Protein AF-A0A0R2CI98-F1 (afdb_monomer_lite)

Radius of gyration: 10.92 Å; chains: 1; bounding box: 21×21×26 Å

Organism: NCBI:txid1423745

pLDDT: mean 95.63, std 2.67, range [86.5, 98.31]

Foldseek 3Di:
DCVQLCLVPNQALQDDPPQAGGSNRHGPVLQVPPSDPVSVVVSVQVCCCVPQVGPVSLVVVVVVDVHD

Secondary structure (DSSP, 8-state):
-HHHHHHHHTT-TT-B-SSEETTTTEEHHHHTT---HHHHHHHHHHHHHHHHSSHHHHHHHHHHSS--

Sequence (68 aa):
MDSIARVESGGSYTARNGQYIGKYQLSASYLNGDYSPANQERVARQYAISRYGSVQNAVNFRASHSYW

Structure (mmCIF, N/CA/C/O backbone):
data_AF-A0A0R2CI98-F1
#
_entry.id   AF-A0A0R2CI98-F1
#
loop_
_atom_site.group_PDB
_atom_site.id
_atom_site.type_symbol
_atom_site.label_atom_id
_atom_site.label_alt_id
_atom_site.label_comp_id
_atom_site.label_asym_id
_atom_site.label_entity_id
_atom_site.label_seq_id
_atom_site.pdbx_PDB_ins_code
_atom_site.Cartn_x
_atom_site.Cartn_y
_atom_site.Cartn_z
_atom_site.occupancy
_atom_site.B_iso_or_equiv
_atom_site.auth_seq_id
_atom_site.auth_comp_id
_atom_site.auth_asym_id
_atom_site.auth_atom_id
_atom_site.pdbx_PDB_model_num
ATOM 1 N N . MET A 1 1 ? -2.073 0.685 -10.074 1.00 86.50 1 MET A N 1
ATOM 2 C CA . MET A 1 1 ? -2.090 -0.039 -8.784 1.00 86.50 1 MET A CA 1
ATOM 3 C C . MET A 1 1 ? -2.862 -1.354 -8.865 1.00 86.50 1 MET A C 1
ATOM 5 O O . MET A 1 1 ? -2.516 -2.276 -8.144 1.00 86.50 1 MET A O 1
ATOM 9 N N . ASP A 1 2 ? -3.837 -1.505 -9.768 1.00 88.62 2 ASP A N 1
ATOM 10 C CA . ASP A 1 2 ? -4.637 -2.740 -9.849 1.00 88.62 2 ASP A CA 1
ATOM 11 C C . ASP A 1 2 ? -3.843 -4.022 -10.130 1.00 88.62 2 ASP A C 1
ATOM 13 O O . ASP A 1 2 ? -4.200 -5.074 -9.611 1.00 88.62 2 ASP A O 1
ATOM 17 N N . SER A 1 3 ? -2.760 -3.964 -10.914 1.00 91.88 3 SER A N 1
ATOM 18 C CA . SER A 1 3 ? -1.865 -5.116 -11.111 1.00 91.88 3 SER A CA 1
ATOM 19 C C . SER A 1 3 ? -1.189 -5.543 -9.808 1.00 91.88 3 SER A C 1
ATOM 21 O O . SER A 1 3 ? -1.167 -6.729 -9.502 1.00 91.88 3 SER A O 1
ATOM 23 N N . ILE A 1 4 ? -0.723 -4.580 -9.007 1.00 93.81 4 ILE A N 1
ATOM 24 C CA . ILE A 1 4 ? -0.170 -4.833 -7.673 1.00 93.81 4 ILE A CA 1
ATOM 25 C C . ILE A 1 4 ? -1.237 -5.497 -6.797 1.00 93.81 4 ILE A C 1
ATOM 27 O O . ILE A 1 4 ? -1.011 -6.591 -6.290 1.00 93.81 4 ILE A O 1
ATOM 31 N N . ALA A 1 5 ? -2.420 -4.887 -6.685 1.00 94.62 5 ALA A N 1
ATOM 32 C CA . ALA A 1 5 ? -3.509 -5.389 -5.848 1.00 94.62 5 ALA A CA 1
ATOM 33 C C . ALA A 1 5 ? -3.979 -6.801 -6.230 1.00 94.62 5 ALA A C 1
ATOM 35 O O . ALA A 1 5 ? -4.259 -7.618 -5.353 1.00 94.62 5 ALA A O 1
ATOM 36 N N . ARG A 1 6 ? -4.064 -7.098 -7.535 1.00 92.81 6 ARG A N 1
ATOM 37 C CA . ARG A 1 6 ? -4.453 -8.424 -8.029 1.00 92.81 6 ARG A CA 1
ATOM 38 C C . ARG A 1 6 ? -3.502 -9.512 -7.543 1.00 92.81 6 ARG A C 1
ATOM 40 O O . ARG A 1 6 ? -3.980 -10.556 -7.119 1.00 92.81 6 ARG A O 1
ATOM 47 N N . VAL A 1 7 ? -2.194 -9.261 -7.568 1.00 92.31 7 VAL A N 1
ATOM 48 C CA . VAL A 1 7 ? -1.206 -10.256 -7.128 1.00 92.31 7 VAL A CA 1
ATOM 49 C C . VAL A 1 7 ? -1.072 -10.283 -5.599 1.00 92.31 7 VAL A C 1
ATOM 51 O O . VAL A 1 7 ? -0.912 -11.354 -5.032 1.00 92.31 7 VAL A O 1
ATOM 54 N N . GLU A 1 8 ? -1.179 -9.137 -4.916 1.00 92.31 8 GLU A N 1
ATOM 55 C CA . GLU A 1 8 ? -1.085 -9.064 -3.445 1.00 92.31 8 GLU A CA 1
ATOM 56 C C . GLU A 1 8 ? -2.267 -9.727 -2.719 1.00 92.31 8 GLU A C 1
ATOM 58 O O . GLU A 1 8 ? -2.097 -10.342 -1.671 1.00 92.31 8 GLU A O 1
ATOM 63 N N . SER A 1 9 ? -3.490 -9.563 -3.230 1.00 95.50 9 SER A N 1
ATOM 64 C CA . SER A 1 9 ? -4.699 -9.938 -2.478 1.00 95.50 9 SER A CA 1
ATOM 65 C C . SER A 1 9 ? -5.893 -10.346 -3.342 1.00 95.50 9 SER A C 1
ATOM 67 O O . SER A 1 9 ? -7.004 -10.488 -2.827 1.00 95.50 9 SER A O 1
ATOM 69 N N . GLY A 1 10 ? -5.727 -10.428 -4.666 1.00 94.69 10 GLY A N 1
ATOM 70 C CA . GLY A 1 10 ? -6.857 -10.528 -5.593 1.00 94.69 10 GLY A CA 1
ATOM 71 C C . GLY A 1 10 ? -7.734 -9.268 -5.639 1.00 94.69 10 GLY A C 1
ATOM 72 O O . GLY A 1 10 ? -8.809 -9.296 -6.228 1.00 94.69 10 GLY A O 1
ATOM 73 N N . GLY A 1 11 ? -7.300 -8.157 -5.031 1.00 95.25 11 GLY A N 1
ATOM 74 C CA . GLY A 1 11 ? -8.083 -6.925 -4.925 1.00 95.25 11 GLY A CA 1
ATOM 75 C C . GLY A 1 11 ? -8.920 -6.793 -3.645 1.00 95.25 11 GLY A C 1
ATOM 76 O O . GLY A 1 11 ? -9.698 -5.845 -3.536 1.00 95.25 11 GLY A O 1
ATOM 77 N N . SER A 1 12 ? -8.784 -7.705 -2.678 1.00 97.12 12 SER A N 1
ATOM 78 C CA . SER A 1 12 ? -9.617 -7.720 -1.470 1.00 97.12 12 SER A CA 1
ATOM 79 C C . SER A 1 12 ? -9.141 -6.731 -0.400 1.00 97.12 12 SER A C 1
ATOM 81 O O . SER A 1 12 ? -8.076 -6.893 0.194 1.00 97.12 12 SER A O 1
ATOM 83 N N . TYR A 1 13 ? -9.983 -5.751 -0.058 1.00 97.25 13 TYR A N 1
ATOM 84 C CA . TYR A 1 13 ? -9.731 -4.826 1.058 1.00 97.25 13 TYR A CA 1
ATOM 85 C C . TYR A 1 13 ? -9.749 -5.493 2.438 1.00 97.25 13 TYR A C 1
ATOM 87 O O . TYR A 1 13 ? -9.267 -4.901 3.405 1.00 97.25 13 TYR A O 1
ATOM 95 N N . THR A 1 14 ? -10.293 -6.706 2.543 1.00 96.19 14 THR A N 1
ATOM 96 C CA . THR A 1 14 ? -10.407 -7.447 3.804 1.00 96.19 14 THR A CA 1
ATOM 97 C C . THR A 1 14 ? -9.355 -8.543 3.953 1.00 96.19 14 THR A C 1
ATOM 99 O O . THR A 1 14 ? -9.319 -9.188 4.998 1.00 96.19 14 THR A O 1
ATOM 102 N N . ALA A 1 15 ? -8.474 -8.739 2.963 1.00 96.81 15 ALA A N 1
ATOM 103 C CA . ALA A 1 15 ? -7.391 -9.717 3.040 1.00 96.81 15 ALA A CA 1
ATOM 104 C C . ALA A 1 15 ? -6.494 -9.481 4.268 1.00 96.81 15 ALA A C 1
ATOM 106 O O . ALA A 1 15 ? -6.166 -8.343 4.611 1.00 96.81 15 ALA A O 1
ATOM 107 N N . ARG A 1 16 ? -6.083 -10.563 4.934 1.00 94.44 16 ARG A N 1
ATOM 108 C CA . ARG A 1 16 ? -5.185 -10.542 6.095 1.00 94.44 16 ARG A CA 1
ATOM 109 C C . ARG A 1 16 ? -4.273 -11.760 6.033 1.00 94.44 16 ARG A C 1
ATOM 111 O O . ARG A 1 16 ? -4.767 -12.870 5.876 1.00 94.44 16 ARG A O 1
ATOM 118 N N . ASN A 1 17 ? -2.974 -11.559 6.223 1.00 91.31 17 ASN A N 1
ATOM 119 C CA . ASN A 1 17 ? -2.001 -12.648 6.384 1.00 91.31 17 ASN A CA 1
ATOM 120 C C . ASN A 1 17 ? -1.208 -12.516 7.702 1.00 91.31 17 ASN A C 1
ATOM 122 O O . ASN A 1 17 ? -0.050 -12.910 7.799 1.00 91.31 17 ASN A O 1
ATOM 126 N N . GLY A 1 18 ? -1.835 -11.918 8.721 1.00 87.06 18 GLY A N 1
ATOM 127 C CA . GLY A 1 18 ? -1.238 -11.646 10.031 1.00 87.06 18 GLY A CA 1
ATOM 128 C C . GLY A 1 18 ? -0.412 -10.360 10.054 1.00 87.06 18 GLY A C 1
ATOM 129 O O . GLY A 1 18 ? -0.709 -9.463 10.839 1.00 87.06 18 GLY A O 1
ATOM 130 N N . GLN A 1 19 ? 0.577 -10.240 9.168 1.00 90.31 19 GLN A N 1
ATOM 131 C CA . GLN A 1 19 ? 1.479 -9.083 9.120 1.00 90.31 19 GLN A CA 1
ATOM 132 C C . GLN A 1 19 ? 0.943 -7.938 8.249 1.00 90.31 19 GLN A C 1
ATOM 134 O O . GLN A 1 19 ? 1.123 -6.761 8.573 1.00 90.31 19 GLN 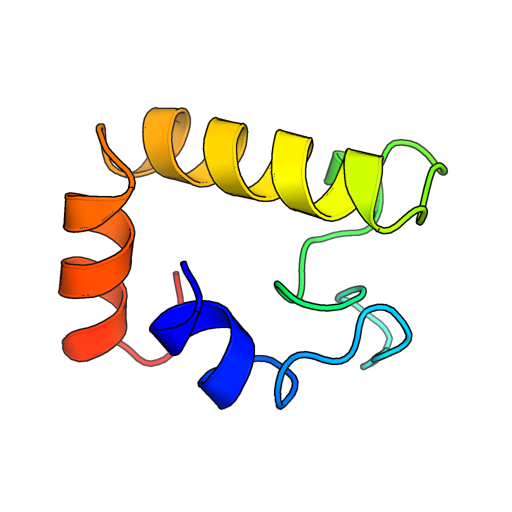A O 1
ATOM 139 N N . TYR A 1 20 ? 0.281 -8.283 7.149 1.00 96.25 20 TYR A N 1
ATOM 140 C CA . TYR A 1 20 ? -0.145 -7.345 6.125 1.00 96.25 20 TYR A CA 1
ATOM 141 C C . TYR A 1 20 ? -1.666 -7.301 5.985 1.00 96.25 20 TYR A C 1
ATOM 143 O O . TYR A 1 20 ? -2.393 -8.266 6.259 1.00 96.25 20 TYR A O 1
ATOM 151 N N . ILE A 1 21 ? -2.152 -6.126 5.587 1.00 96.25 21 ILE A N 1
ATOM 152 C CA . ILE A 1 21 ? -3.566 -5.780 5.591 1.00 96.25 21 ILE A CA 1
ATOM 153 C C . ILE A 1 21 ? -4.020 -5.321 4.209 1.00 96.25 21 ILE A C 1
ATOM 155 O O . ILE A 1 21 ? -3.448 -4.416 3.597 1.00 96.25 21 ILE A O 1
ATOM 159 N N . GLY A 1 22 ? -5.137 -5.906 3.794 1.00 96.88 22 GLY A N 1
ATOM 160 C CA . GLY A 1 22 ? -6.026 -5.401 2.769 1.00 96.88 22 GLY A CA 1
ATOM 161 C C . GLY A 1 22 ? -5.474 -5.474 1.354 1.00 96.88 22 GLY A C 1
ATOM 162 O O . GLY A 1 22 ? -4.574 -6.256 1.043 1.00 96.88 22 GLY A O 1
ATOM 163 N N . LYS A 1 23 ? -6.038 -4.646 0.478 1.00 97.38 23 LYS A N 1
ATOM 164 C CA . LYS A 1 23 ? -5.918 -4.770 -0.978 1.00 97.38 23 LYS A CA 1
ATOM 165 C C . LYS A 1 23 ? -4.466 -4.748 -1.460 1.00 97.38 23 LYS A C 1
ATOM 167 O O . LYS A 1 23 ? -4.111 -5.420 -2.426 1.00 97.38 23 LYS A O 1
ATOM 172 N N . TYR A 1 24 ? -3.638 -3.984 -0.763 1.00 97.44 24 TYR A N 1
ATOM 173 C CA . TYR A 1 24 ? -2.250 -3.721 -1.115 1.00 97.44 24 TYR A CA 1
ATOM 174 C C . TYR A 1 24 ? -1.243 -4.402 -0.186 1.00 97.44 24 TYR A C 1
ATOM 176 O O . TYR A 1 24 ? -0.048 -4.158 -0.328 1.00 97.44 24 TYR A O 1
ATOM 184 N N . GLN A 1 25 ? -1.728 -5.220 0.759 1.00 97.06 25 GLN A N 1
ATOM 185 C CA . GLN A 1 25 ? -0.914 -5.908 1.761 1.00 97.06 25 GLN A CA 1
ATOM 186 C C . GLN A 1 25 ? 0.074 -4.946 2.452 1.00 97.06 25 GLN A C 1
ATOM 188 O O . GLN A 1 25 ? 1.277 -5.176 2.515 1.00 97.06 25 GLN A O 1
ATOM 193 N N . LEU A 1 26 ? -0.449 -3.840 2.991 1.00 96.19 26 LEU A N 1
ATOM 194 C CA . LEU A 1 26 ? 0.339 -2.857 3.742 1.00 96.19 26 LEU A CA 1
ATOM 195 C C . LEU A 1 26 ? 0.505 -3.299 5.201 1.00 96.19 26 LEU A C 1
ATOM 197 O O . LEU A 1 26 ? -0.399 -3.907 5.774 1.00 96.19 26 LEU A O 1
ATOM 201 N N . SER A 1 27 ? 1.630 -2.941 5.829 1.00 94.81 27 SER A N 1
ATOM 202 C CA . SER A 1 27 ? 1.776 -3.050 7.289 1.00 94.81 27 SER A CA 1
ATOM 203 C C . SER A 1 27 ? 0.666 -2.266 7.997 1.00 94.81 27 SER A C 1
ATOM 205 O O . SER A 1 27 ? 0.324 -1.153 7.586 1.00 94.81 27 SER A O 1
ATOM 207 N N . ALA A 1 28 ? 0.164 -2.802 9.112 1.00 93.50 28 ALA A N 1
ATOM 208 C CA . ALA A 1 28 ? -0.828 -2.130 9.951 1.00 93.50 28 ALA A CA 1
ATOM 209 C C . ALA A 1 28 ? -0.404 -0.723 10.395 1.00 93.50 28 ALA A C 1
ATOM 211 O O . ALA A 1 28 ? -1.248 0.170 10.477 1.00 93.50 28 ALA A O 1
ATOM 212 N N . SER A 1 29 ? 0.898 -0.506 10.607 1.00 94.44 29 SER A N 1
ATOM 213 C CA . SER A 1 29 ? 1.438 0.800 10.991 1.00 94.44 29 SER A CA 1
ATOM 214 C C . SER A 1 29 ? 1.185 1.884 9.941 1.00 94.44 29 SER A C 1
ATOM 216 O O . SER A 1 29 ? 0.928 3.023 10.306 1.00 94.44 29 SER A O 1
ATOM 218 N N . TYR A 1 30 ? 1.179 1.551 8.647 1.00 95.06 30 TYR A N 1
ATOM 219 C CA . TYR A 1 30 ? 0.895 2.532 7.594 1.00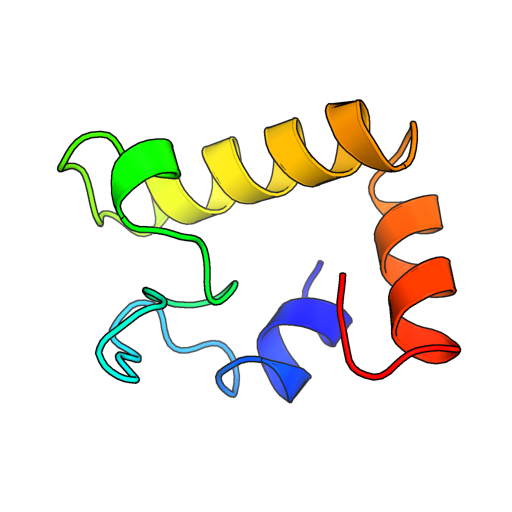 95.06 30 TYR A CA 1
ATOM 220 C C . TYR A 1 30 ? -0.574 2.958 7.55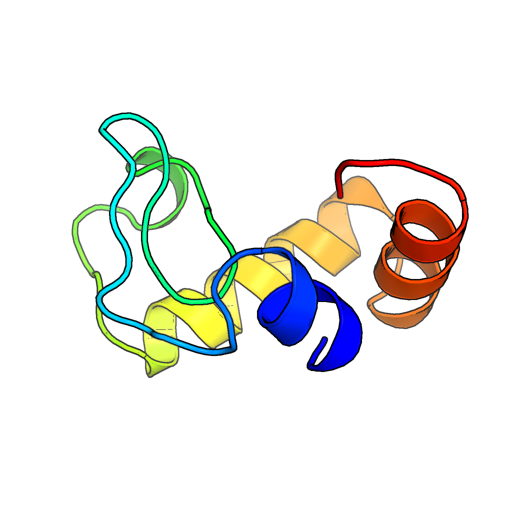5 1.00 95.06 30 TYR A C 1
ATOM 222 O O . TYR A 1 30 ? -0.896 4.041 7.069 1.00 95.06 30 TYR A O 1
ATOM 230 N N . LEU A 1 31 ? -1.469 2.104 8.052 1.00 96.19 31 LEU A N 1
ATOM 231 C CA . LEU A 1 31 ? -2.909 2.334 8.018 1.00 96.19 31 LEU A CA 1
ATOM 232 C C . LEU A 1 31 ? -3.407 3.102 9.250 1.00 96.19 31 LEU A C 1
ATOM 234 O O . LEU A 1 31 ? -4.530 3.595 9.228 1.00 96.19 31 LEU A O 1
ATOM 238 N N . ASN A 1 32 ? -2.582 3.257 10.294 1.00 94.44 32 ASN A N 1
ATOM 239 C CA . ASN A 1 32 ? -2.904 4.018 11.512 1.00 94.44 32 ASN A CA 1
ATOM 240 C C . ASN A 1 32 ? -4.252 3.620 12.151 1.00 94.44 32 ASN A C 1
ATOM 242 O O . ASN A 1 32 ? -4.985 4.466 12.654 1.00 94.44 32 ASN A O 1
ATOM 246 N N . GLY A 1 33 ? -4.604 2.331 12.095 1.00 94.94 33 GLY A N 1
ATOM 247 C CA . 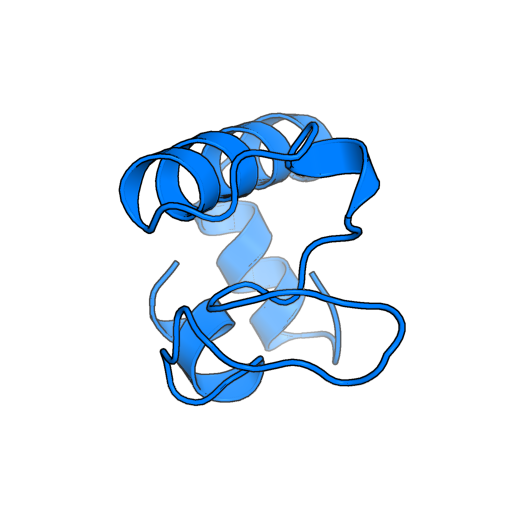GLY A 1 33 ? -5.871 1.800 12.618 1.00 94.94 33 GLY A CA 1
ATOM 248 C C . GLY A 1 33 ? -7.096 2.001 11.714 1.00 94.94 33 GLY A C 1
ATOM 249 O O . GLY A 1 33 ? -8.113 1.348 11.936 1.00 94.94 33 GLY A O 1
ATOM 250 N N . ASP A 1 34 ? -7.005 2.820 10.664 1.00 97.12 34 ASP A N 1
ATOM 251 C CA . ASP A 1 34 ? -8.063 2.983 9.664 1.00 97.12 34 ASP A CA 1
ATOM 252 C C . ASP A 1 34 ? -7.858 1.992 8.509 1.00 97.12 34 ASP A C 1
ATOM 254 O O . ASP A 1 34 ? -7.024 2.172 7.621 1.00 97.12 34 ASP A O 1
ATOM 258 N N . TYR A 1 35 ? -8.640 0.916 8.505 1.00 96.69 35 TYR A N 1
ATOM 259 C CA . TYR A 1 35 ? -8.578 -0.114 7.465 1.00 96.69 35 TYR A CA 1
ATOM 260 C C . TYR A 1 35 ? -9.605 0.087 6.349 1.00 96.69 35 TYR A C 1
ATOM 262 O O . TYR A 1 35 ? -9.835 -0.840 5.568 1.00 96.69 35 TYR A O 1
ATOM 270 N N . SER A 1 36 ? -10.225 1.266 6.253 1.00 97.81 36 SER A N 1
ATOM 271 C CA . SER A 1 36 ? -11.194 1.563 5.202 1.00 97.81 36 SER A CA 1
ATOM 272 C C . SER A 1 36 ? -10.565 1.457 3.803 1.00 97.81 36 SER A C 1
ATOM 274 O O . SER A 1 36 ? -9.377 1.753 3.625 1.00 97.81 36 SER A O 1
ATOM 276 N N . PRO A 1 37 ? -11.347 1.082 2.773 1.00 97.75 37 PRO A N 1
ATOM 277 C CA . PRO A 1 37 ? -10.873 1.081 1.391 1.00 97.75 37 PRO A CA 1
ATOM 278 C C . PRO A 1 37 ? -10.245 2.414 0.966 1.00 97.75 37 PRO A C 1
ATOM 280 O O . PRO A 1 37 ? -9.181 2.429 0.352 1.00 97.75 37 PRO A O 1
ATOM 283 N N . ALA A 1 38 ? -10.856 3.536 1.358 1.00 98.00 38 ALA A N 1
ATOM 284 C CA . ALA A 1 38 ? -10.358 4.871 1.042 1.00 98.00 38 ALA A CA 1
ATOM 285 C C . ALA A 1 38 ? -8.967 5.131 1.642 1.00 98.00 38 ALA A C 1
ATOM 287 O O . ALA A 1 38 ? -8.080 5.637 0.949 1.00 98.00 38 ALA A O 1
ATOM 288 N N . ASN A 1 39 ? -8.745 4.744 2.903 1.00 98.06 39 ASN A N 1
ATOM 289 C CA . ASN A 1 39 ? -7.438 4.897 3.527 1.00 98.06 39 ASN A CA 1
ATOM 290 C C . ASN A 1 39 ? -6.392 3.972 2.895 1.00 98.06 39 ASN A C 1
ATOM 292 O O . ASN A 1 39 ? -5.281 4.420 2.616 1.00 98.06 39 ASN A O 1
ATOM 296 N N . GLN A 1 40 ? -6.752 2.723 2.583 1.00 98.31 40 GLN A N 1
ATOM 297 C CA . GLN A 1 40 ? -5.852 1.793 1.896 1.00 98.31 40 GLN A CA 1
ATOM 298 C C . GLN A 1 40 ? -5.406 2.328 0.525 1.00 98.31 40 GLN A C 1
ATOM 300 O O . GLN A 1 40 ? -4.217 2.289 0.220 1.00 98.31 40 GLN A O 1
ATOM 305 N N . GLU A 1 41 ? -6.321 2.883 -0.276 1.00 98.06 41 GLU A N 1
ATOM 306 C CA . GLU A 1 41 ? -6.001 3.506 -1.571 1.00 98.06 41 GLU A CA 1
ATOM 307 C C . GLU A 1 41 ? -5.081 4.725 -1.418 1.00 98.06 41 GLU A C 1
ATOM 309 O O . GLU A 1 41 ? -4.091 4.878 -2.144 1.00 98.06 41 GLU A O 1
ATOM 314 N N . ARG A 1 42 ? -5.386 5.596 -0.449 1.00 98.06 42 ARG A N 1
ATOM 315 C CA . ARG A 1 42 ? -4.601 6.803 -0.169 1.00 98.06 42 ARG A CA 1
ATOM 316 C C . ARG A 1 42 ? -3.181 6.453 0.272 1.00 98.06 42 ARG A C 1
ATOM 318 O O . ARG A 1 42 ? -2.220 6.972 -0.295 1.00 98.06 42 ARG A O 1
ATOM 325 N N . VAL A 1 43 ? -3.051 5.576 1.264 1.00 97.88 43 VAL A N 1
ATOM 326 C CA . VAL A 1 43 ? -1.766 5.175 1.845 1.00 97.88 43 VAL A CA 1
ATOM 327 C C . VAL A 1 43 ? -0.934 4.393 0.833 1.00 97.88 43 VAL A C 1
ATOM 329 O O . VAL A 1 43 ? 0.245 4.696 0.676 1.00 97.88 43 VAL A O 1
ATOM 332 N N . ALA A 1 44 ? -1.530 3.462 0.079 1.00 97.88 44 ALA A N 1
ATOM 333 C CA . ALA A 1 44 ? -0.814 2.716 -0.956 1.00 97.88 44 ALA A CA 1
ATOM 334 C C . ALA A 1 44 ? -0.241 3.640 -2.037 1.00 97.88 44 ALA A C 1
ATOM 336 O O . ALA A 1 44 ? 0.911 3.489 -2.442 1.00 97.88 44 ALA A O 1
ATOM 337 N N . ARG A 1 45 ? -1.010 4.648 -2.470 1.00 97.88 45 ARG A N 1
ATOM 338 C CA . ARG A 1 45 ? -0.531 5.651 -3.428 1.00 97.88 45 ARG A CA 1
ATOM 339 C C . ARG A 1 45 ? 0.602 6.499 -2.852 1.00 97.88 45 ARG A C 1
ATOM 341 O O . ARG A 1 45 ? 1.589 6.723 -3.547 1.00 97.88 45 ARG A O 1
ATOM 348 N N . GLN A 1 46 ? 0.471 6.967 -1.611 1.00 98.06 46 GLN A N 1
ATOM 349 C CA . GLN A 1 46 ? 1.523 7.741 -0.942 1.00 98.06 46 GLN A CA 1
ATOM 350 C C . GLN A 1 46 ? 2.810 6.928 -0.795 1.00 98.06 46 GLN A C 1
ATOM 352 O O . GLN A 1 46 ? 3.886 7.423 -1.115 1.00 98.06 46 GLN A O 1
ATOM 357 N N . TYR A 1 47 ? 2.692 5.669 -0.379 1.00 97.19 47 TYR A N 1
ATOM 358 C CA . TYR A 1 47 ? 3.813 4.744 -0.280 1.00 97.19 47 TYR A CA 1
ATOM 359 C C . TYR A 1 47 ? 4.469 4.505 -1.646 1.00 97.19 47 TYR A C 1
ATOM 361 O O . TYR A 1 47 ? 5.687 4.612 -1.756 1.00 97.19 47 TYR A O 1
ATOM 369 N N . ALA A 1 48 ? 3.678 4.302 -2.707 1.00 97.88 48 ALA A N 1
ATOM 370 C CA . ALA A 1 48 ? 4.199 4.144 -4.063 1.00 97.88 48 ALA A CA 1
ATOM 371 C C . ALA A 1 48 ? 5.028 5.353 -4.521 1.00 97.88 48 ALA A C 1
ATOM 373 O O . ALA A 1 48 ? 6.114 5.203 -5.075 1.00 97.88 48 ALA A O 1
ATOM 374 N N . ILE A 1 49 ? 4.510 6.560 -4.283 1.00 97.88 49 ILE A N 1
ATOM 375 C CA . ILE A 1 49 ? 5.182 7.808 -4.656 1.00 97.88 49 ILE A CA 1
ATOM 376 C C . ILE A 1 49 ? 6.444 8.007 -3.814 1.00 97.88 49 ILE A C 1
ATOM 378 O O . ILE A 1 49 ? 7.493 8.313 -4.366 1.00 97.88 49 ILE A O 1
ATOM 382 N N . SER A 1 50 ? 6.367 7.793 -2.501 1.00 97.69 50 SER A N 1
ATOM 383 C CA . SER A 1 50 ? 7.501 7.980 -1.591 1.00 97.69 50 SER A CA 1
ATOM 384 C C . SER A 1 50 ? 8.641 6.996 -1.873 1.00 97.69 50 SER A C 1
ATOM 386 O O . SER A 1 50 ? 9.801 7.390 -1.941 1.00 97.69 50 SER A O 1
ATOM 388 N N . ARG A 1 51 ? 8.319 5.714 -2.092 1.00 97.75 51 ARG A N 1
ATOM 389 C CA . ARG A 1 51 ? 9.318 4.650 -2.259 1.00 97.75 51 ARG A CA 1
ATOM 390 C C . ARG A 1 51 ? 9.848 4.520 -3.688 1.00 97.75 51 ARG A C 1
ATOM 392 O O . ARG A 1 51 ? 11.023 4.219 -3.862 1.00 97.75 51 ARG A O 1
ATOM 399 N N . TYR A 1 52 ? 9.006 4.735 -4.702 1.00 97.25 52 TYR A N 1
ATOM 400 C CA . TYR A 1 52 ? 9.359 4.500 -6.114 1.00 97.25 52 TYR A CA 1
ATOM 401 C C . TYR A 1 52 ? 9.357 5.767 -6.972 1.00 97.25 52 TYR A C 1
ATOM 403 O O . TYR A 1 52 ? 9.607 5.701 -8.177 1.00 97.25 52 TYR A O 1
ATOM 411 N N . GLY A 1 53 ? 9.016 6.922 -6.401 1.00 98.00 53 GLY A N 1
ATOM 412 C CA . GLY A 1 53 ? 8.860 8.192 -7.113 1.00 98.00 53 GLY A CA 1
ATOM 413 C C . GLY A 1 53 ? 7.539 8.320 -7.879 1.00 98.00 53 GLY A C 1
ATOM 414 O O . GLY A 1 53 ? 7.044 9.427 -8.072 1.00 98.00 53 GLY A O 1
ATOM 415 N N . SER A 1 54 ? 6.920 7.213 -8.300 1.00 97.88 54 SER A N 1
ATOM 416 C CA . SER A 1 54 ? 5.612 7.230 -8.959 1.00 97.88 54 SER A CA 1
ATOM 417 C C . SER A 1 54 ? 4.864 5.902 -8.826 1.00 97.88 54 SER A C 1
ATOM 419 O O . SER A 1 54 ? 5.447 4.839 -8.610 1.00 97.88 54 SER A O 1
ATOM 421 N N . VAL A 1 55 ? 3.545 5.951 -9.036 1.00 96.44 55 VAL A N 1
ATOM 422 C CA . VAL A 1 55 ? 2.700 4.749 -9.140 1.00 96.44 55 VAL A CA 1
ATOM 423 C C . VAL A 1 55 ? 3.150 3.839 -10.287 1.00 96.44 55 VAL A C 1
ATOM 425 O O . VAL A 1 55 ? 3.111 2.619 -10.139 1.00 96.44 55 VAL A O 1
ATOM 428 N N . GLN A 1 56 ? 3.579 4.411 -11.415 1.00 97.38 56 GLN A N 1
ATOM 429 C CA . GLN A 1 56 ? 4.042 3.629 -12.562 1.00 97.38 56 GLN A CA 1
ATOM 430 C C . GLN A 1 56 ? 5.338 2.887 -12.235 1.00 97.38 56 GLN A C 1
ATOM 432 O O . GLN A 1 56 ? 5.464 1.707 -12.550 1.00 97.38 56 GLN A O 1
ATOM 437 N N . ASN A 1 57 ? 6.269 3.543 -11.542 1.00 98.00 57 ASN A N 1
ATOM 438 C CA . ASN A 1 57 ? 7.519 2.918 -11.126 1.00 98.00 57 ASN A CA 1
ATOM 439 C C . ASN A 1 57 ? 7.277 1.779 -10.137 1.00 98.00 57 ASN A C 1
ATOM 441 O O . ASN A 1 57 ? 7.892 0.731 -10.277 1.00 98.00 57 ASN A O 1
ATOM 445 N N . ALA A 1 58 ? 6.342 1.939 -9.197 1.00 97.94 58 ALA A N 1
ATOM 446 C CA . ALA A 1 58 ? 5.947 0.858 -8.296 1.00 97.94 58 ALA A CA 1
ATOM 447 C C . ALA A 1 58 ? 5.379 -0.355 -9.060 1.00 97.94 58 ALA A C 1
ATOM 449 O O . ALA A 1 58 ? 5.717 -1.499 -8.763 1.00 97.94 58 ALA A O 1
ATOM 450 N N . VAL A 1 59 ? 4.542 -0.113 -10.078 1.00 96.56 59 VAL A N 1
ATOM 451 C CA . VAL A 1 59 ? 4.000 -1.179 -10.938 1.00 96.56 59 VAL A CA 1
ATOM 452 C C . VAL A 1 59 ? 5.113 -1.882 -11.717 1.00 96.56 59 VAL A C 1
ATOM 454 O O . VAL A 1 59 ? 5.142 -3.109 -11.744 1.00 96.56 59 VAL A O 1
ATOM 457 N N . ASN A 1 60 ? 6.036 -1.125 -12.312 1.00 97.19 60 ASN A N 1
AT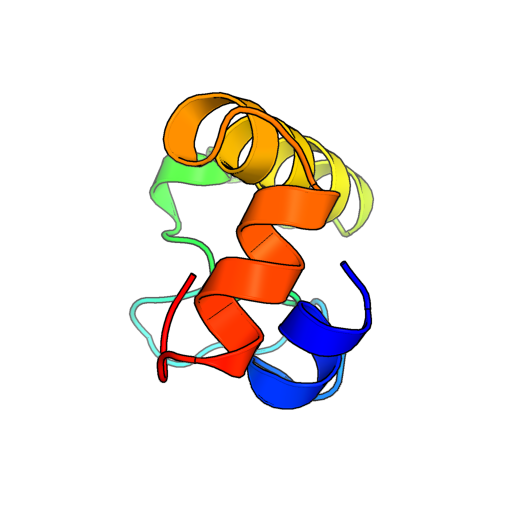OM 458 C CA . ASN A 1 60 ? 7.168 -1.681 -13.053 1.00 97.19 60 ASN A CA 1
ATOM 459 C C . ASN A 1 60 ? 8.099 -2.480 -12.132 1.00 97.19 60 ASN A C 1
ATOM 461 O O . ASN A 1 60 ? 8.527 -3.573 -12.485 1.00 97.19 60 ASN A O 1
ATOM 465 N N . PHE A 1 61 ? 8.376 -1.959 -10.935 1.00 97.12 61 PHE A N 1
ATOM 466 C CA . PHE A 1 61 ? 9.190 -2.636 -9.934 1.00 97.12 61 PHE A CA 1
ATOM 467 C C . PHE A 1 61 ? 8.577 -3.986 -9.558 1.00 97.12 61 PHE A C 1
ATOM 469 O O . PHE A 1 61 ? 9.258 -5.005 -9.643 1.00 97.12 61 PHE A O 1
ATOM 476 N N . ARG A 1 62 ? 7.279 -4.008 -9.234 1.00 95.31 62 ARG A N 1
ATOM 477 C CA . ARG A 1 62 ? 6.546 -5.240 -8.926 1.00 95.31 62 ARG A CA 1
ATOM 478 C C . ARG A 1 62 ? 6.491 -6.220 -10.095 1.00 95.31 62 ARG A C 1
ATOM 480 O O . ARG A 1 62 ? 6.474 -7.420 -9.881 1.00 95.31 62 ARG A O 1
ATOM 487 N N . ALA A 1 63 ? 6.431 -5.751 -11.338 1.00 95.12 63 ALA A N 1
ATOM 488 C CA . ALA A 1 63 ? 6.442 -6.663 -12.482 1.00 95.12 63 ALA A CA 1
ATOM 489 C C . ALA A 1 63 ? 7.746 -7.482 -12.553 1.00 95.12 63 ALA A C 1
ATOM 491 O O . ALA A 1 63 ? 7.733 -8.614 -13.029 1.00 95.12 63 ALA A O 1
ATOM 492 N N . SER A 1 64 ? 8.845 -6.928 -12.035 1.00 96.81 64 SER A N 1
ATOM 493 C CA . SER A 1 64 ? 10.161 -7.572 -12.001 1.00 96.81 64 SER A CA 1
ATOM 494 C C . SER A 1 64 ? 10.505 -8.228 -10.656 1.00 96.81 64 SER A C 1
ATOM 496 O O . SER A 1 64 ? 11.536 -8.888 -10.560 1.00 96.81 64 SER A O 1
ATOM 498 N N . HIS A 1 65 ? 9.683 -8.052 -9.615 1.00 94.88 65 HIS A N 1
ATOM 499 C CA . HIS A 1 65 ? 9.972 -8.512 -8.253 1.00 94.88 65 HIS A CA 1
ATOM 500 C C . HIS A 1 65 ? 8.721 -9.063 -7.567 1.00 94.88 65 HIS A C 1
ATOM 502 O O . HIS A 1 65 ? 7.610 -8.607 -7.790 1.00 94.88 65 HIS A O 1
ATOM 508 N N . SER A 1 66 ? 8.879 -9.980 -6.618 1.00 91.25 66 SER A N 1
ATOM 509 C CA . SER A 1 66 ? 7.728 -10.532 -5.884 1.00 91.25 66 SER A CA 1
ATOM 510 C C . SER A 1 66 ? 7.130 -9.585 -4.830 1.00 91.25 66 SER A C 1
ATOM 512 O O . SER A 1 66 ? 6.201 -9.983 -4.134 1.00 91.25 66 SER A O 1
ATOM 514 N N . TYR A 1 67 ? 7.636 -8.352 -4.710 1.00 92.19 67 TYR A N 1
ATOM 515 C CA . TYR A 1 67 ? 7.203 -7.339 -3.742 1.00 92.19 67 TYR A CA 1
ATOM 516 C C . TYR A 1 67 ? 7.124 -5.947 -4.376 1.00 92.19 67 TYR A C 1
ATOM 518 O O . TYR A 1 67 ? 7.578 -5.728 -5.503 1.00 92.19 67 TYR A O 1
ATOM 526 N N . TRP A 1 68 ? 6.532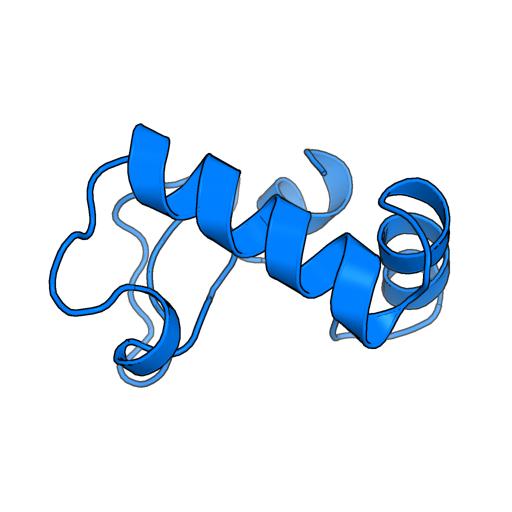 -5.010 -3.640 1.00 93.88 68 TRP A N 1
ATOM 527 C CA . TRP A 1 68 ? 6.416 -3.604 -4.010 1.00 93.88 68 TRP A CA 1
ATOM 528 C C . TRP A 1 68 ? 6.437 -2.705 -2.773 1.00 93.88 68 TRP A C 1
ATOM 530 O O . TRP A 1 68 ? 6.774 -3.134 -1.651 1.00 93.88 68 TRP A O 1
#